Protein AF-A0AB94IJQ3-F1 (afdb_monomer_lite)

Structure (mmCIF, N/CA/C/O backbone):
data_AF-A0AB94IJQ3-F1
#
_entry.id   AF-A0AB94IJQ3-F1
#
loop_
_atom_site.group_PDB
_atom_site.id
_atom_site.type_symbol
_atom_site.label_atom_id
_atom_site.label_alt_id
_atom_site.label_comp_id
_atom_site.label_asym_id
_atom_site.label_entity_id
_atom_site.label_seq_id
_atom_site.pdbx_PDB_ins_code
_atom_site.Cartn_x
_atom_site.Cartn_y
_atom_site.Cartn_z
_atom_site.occupancy
_atom_site.B_iso_or_equiv
_atom_site.auth_seq_id
_atom_site.auth_comp_id
_atom_site.auth_asym_id
_atom_site.auth_atom_id
_atom_site.pdbx_PDB_model_num
ATOM 1 N N . MET A 1 1 ? 31.891 2.730 -21.249 1.00 71.19 1 MET A N 1
ATOM 2 C CA . MET A 1 1 ? 31.062 2.833 -22.472 1.00 71.19 1 MET A CA 1
ATOM 3 C C . MET A 1 1 ? 30.099 1.654 -22.596 1.00 71.19 1 MET A C 1
ATOM 5 O O . MET A 1 1 ? 28.904 1.883 -22.680 1.00 71.19 1 MET A O 1
ATOM 9 N N . GLU A 1 2 ? 30.568 0.411 -22.482 1.00 73.94 2 GLU A N 1
ATOM 10 C CA . GLU A 1 2 ? 29.749 -0.810 -22.618 1.00 73.94 2 GLU A CA 1
ATOM 11 C C . GLU A 1 2 ? 28.555 -0.923 -21.643 1.00 73.94 2 GLU A C 1
ATOM 13 O O . GLU A 1 2 ? 27.433 -1.210 -22.053 1.00 73.94 2 GLU A O 1
ATOM 18 N N . LYS A 1 3 ? 28.743 -0.589 -20.358 1.00 85.38 3 LYS A N 1
ATOM 19 C CA . LYS A 1 3 ? 27.658 -0.611 -19.356 1.00 85.38 3 LYS A CA 1
ATOM 20 C C . LYS A 1 3 ? 26.509 0.355 -19.680 1.00 85.38 3 LYS A C 1
ATOM 22 O O . LYS A 1 3 ? 25.359 0.064 -19.357 1.00 85.38 3 LYS A O 1
ATOM 27 N N . ASN A 1 4 ? 26.804 1.482 -20.327 1.00 89.12 4 ASN A N 1
ATOM 28 C CA . ASN A 1 4 ? 25.782 2.470 -20.676 1.00 89.12 4 ASN A CA 1
ATOM 29 C C . ASN A 1 4 ? 24.855 1.924 -21.762 1.00 89.12 4 ASN A C 1
ATOM 31 O O . ASN A 1 4 ? 23.650 2.111 -21.667 1.00 89.12 4 ASN A O 1
ATOM 35 N N . LEU A 1 5 ? 25.393 1.164 -22.720 1.00 91.06 5 LEU A N 1
ATOM 36 C CA . LEU A 1 5 ? 24.600 0.536 -23.775 1.00 91.06 5 LEU A CA 1
ATOM 37 C C . LEU A 1 5 ? 23.548 -0.427 -23.198 1.00 91.06 5 LEU A C 1
ATOM 39 O O . LEU A 1 5 ? 22.403 -0.445 -23.641 1.00 91.06 5 LEU A O 1
ATOM 43 N N . ILE A 1 6 ? 23.914 -1.193 -22.165 1.00 91.31 6 ILE A N 1
ATOM 44 C CA . ILE A 1 6 ? 22.998 -2.121 -21.482 1.00 91.31 6 ILE A CA 1
ATOM 45 C C . ILE A 1 6 ? 21.897 -1.352 -20.739 1.00 91.31 6 ILE A C 1
ATOM 47 O O . ILE A 1 6 ? 20.724 -1.727 -20.792 1.00 91.31 6 ILE A O 1
ATOM 51 N N . ILE A 1 7 ? 22.262 -0.268 -20.052 1.00 93.81 7 ILE A N 1
ATOM 52 C CA . ILE A 1 7 ? 21.307 0.570 -19.321 1.00 93.81 7 ILE A CA 1
ATOM 53 C C . ILE A 1 7 ? 20.312 1.224 -20.285 1.00 93.81 7 ILE A C 1
ATOM 55 O O . ILE A 1 7 ? 19.111 1.151 -20.044 1.00 93.81 7 ILE A O 1
ATOM 59 N N . GLU A 1 8 ? 20.778 1.808 -21.387 1.00 94.06 8 GLU A N 1
ATOM 60 C CA . GLU A 1 8 ? 19.888 2.440 -22.366 1.00 94.06 8 GLU A CA 1
ATOM 61 C C . GLU A 1 8 ? 18.954 1.414 -23.018 1.00 94.06 8 GLU A C 1
ATOM 63 O O . GLU A 1 8 ? 17.736 1.584 -22.978 1.00 94.06 8 GLU A O 1
ATOM 68 N N . ARG A 1 9 ? 19.475 0.258 -23.448 1.00 94.25 9 ARG A N 1
ATOM 69 C CA . ARG A 1 9 ? 18.646 -0.804 -24.042 1.00 94.25 9 ARG A CA 1
ATOM 70 C C . ARG A 1 9 ? 17.571 -1.331 -23.084 1.00 94.25 9 ARG A C 1
ATOM 72 O O . ARG A 1 9 ? 16.451 -1.636 -23.489 1.00 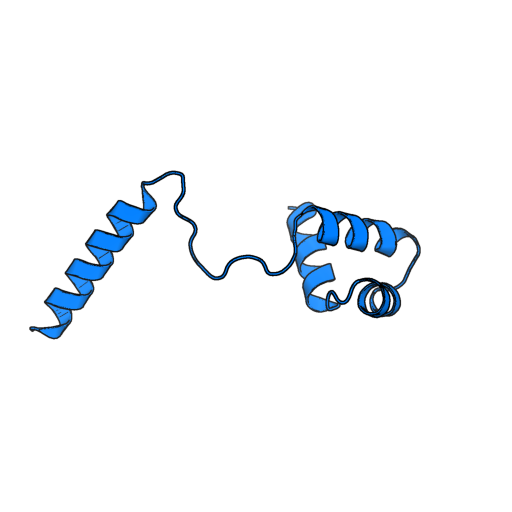94.25 9 ARG A O 1
ATOM 79 N N . THR A 1 10 ? 17.901 -1.480 -21.800 1.00 94.25 10 THR A N 1
ATOM 80 C CA . THR A 1 10 ? 16.936 -1.954 -20.790 1.00 94.25 10 THR A CA 1
ATOM 81 C C . THR A 1 10 ? 15.881 -0.906 -20.451 1.00 94.25 10 THR A C 1
ATOM 83 O O . THR A 1 10 ? 14.723 -1.268 -20.233 1.00 94.25 10 THR A O 1
ATOM 86 N N . LYS A 1 11 ? 16.239 0.384 -20.457 1.00 94.44 11 LYS A N 1
ATOM 87 C CA . LYS A 1 11 ? 15.276 1.484 -20.319 1.00 94.44 11 LYS A CA 1
ATOM 88 C C . LYS A 1 11 ? 14.315 1.534 -21.504 1.00 94.44 11 LYS A C 1
ATOM 90 O O . LYS A 1 11 ? 13.112 1.618 -21.280 1.00 94.44 11 LYS A O 1
ATOM 95 N N . GLU A 1 12 ? 14.823 1.424 -22.730 1.00 94.50 12 GLU A N 1
ATOM 96 C CA . GLU A 1 12 ? 14.011 1.403 -23.954 1.00 94.50 12 GLU A CA 1
ATOM 97 C C . GLU A 1 12 ? 13.025 0.229 -23.955 1.00 94.50 12 GLU A C 1
ATOM 99 O O . GLU A 1 12 ? 11.823 0.422 -24.138 1.00 94.50 12 GLU A O 1
ATOM 104 N N . GLY A 1 13 ? 13.499 -0.984 -23.646 1.00 95.12 13 GLY A N 1
ATOM 105 C CA . GLY A 1 13 ? 12.630 -2.159 -23.540 1.00 95.12 13 GLY A CA 1
ATOM 106 C C . GLY A 1 13 ? 11.548 -2.005 -22.465 1.00 95.12 13 GLY A C 1
ATOM 107 O O . GLY A 1 13 ? 10.398 -2.394 -22.673 1.00 95.12 13 GLY A O 1
ATOM 108 N N . LYS A 1 14 ? 11.884 -1.383 -21.328 1.00 94.06 14 LYS A N 1
ATOM 109 C CA . LYS A 1 14 ? 10.910 -1.068 -20.276 1.00 94.06 14 LYS A CA 1
ATOM 110 C C . LYS A 1 14 ? 9.891 -0.023 -20.736 1.00 94.06 14 LYS A C 1
ATOM 112 O O . LYS A 1 14 ? 8.712 -0.191 -20.447 1.00 94.06 14 LYS A O 1
ATOM 117 N N . ALA A 1 15 ? 10.317 1.013 -21.458 1.00 93.88 15 ALA A N 1
ATOM 118 C CA . ALA A 1 15 ? 9.426 2.046 -21.983 1.00 93.88 15 ALA A CA 1
ATOM 119 C C . ALA A 1 15 ? 8.398 1.468 -22.970 1.00 93.88 15 ALA A C 1
ATOM 121 O O . ALA A 1 15 ? 7.221 1.809 -22.890 1.00 93.88 15 ALA A O 1
ATOM 122 N N . LEU A 1 16 ? 8.812 0.531 -23.829 1.00 94.25 16 LEU A N 1
ATOM 123 C CA . LEU A 1 16 ? 7.894 -0.209 -24.703 1.00 94.25 16 LEU A CA 1
ATOM 124 C C . LEU A 1 16 ? 6.923 -1.087 -23.901 1.00 94.25 16 LEU A C 1
ATOM 126 O O . LEU A 1 16 ? 5.729 -1.114 -24.185 1.00 94.25 16 LEU A O 1
ATOM 130 N N . ALA A 1 17 ? 7.405 -1.778 -22.863 1.00 92.75 17 ALA A N 1
ATOM 131 C CA . ALA A 1 17 ? 6.542 -2.583 -22.000 1.00 92.75 17 ALA A CA 1
ATOM 132 C C . ALA A 1 17 ? 5.507 -1.727 -21.250 1.00 92.75 17 ALA A C 1
ATOM 134 O O . ALA A 1 17 ? 4.362 -2.150 -21.131 1.00 92.75 17 ALA A O 1
ATOM 135 N N . MET A 1 18 ? 5.876 -0.517 -20.811 1.00 91.94 18 MET A N 1
ATOM 136 C CA . MET A 1 18 ? 4.976 0.433 -20.143 1.00 91.94 18 MET A CA 1
ATOM 137 C C . MET A 1 18 ? 3.787 0.875 -21.006 1.00 91.94 18 MET A C 1
ATOM 139 O O . MET A 1 18 ? 2.784 1.311 -20.450 1.00 91.94 18 MET A O 1
ATOM 143 N N . GLN A 1 19 ? 3.878 0.769 -22.336 1.00 93.00 19 GLN A N 1
ATOM 144 C CA . GLN A 1 19 ? 2.775 1.103 -23.247 1.00 93.00 19 GLN A CA 1
ATOM 145 C C . GLN A 1 19 ? 1.687 0.022 -23.294 1.00 93.00 19 GLN A C 1
ATOM 147 O O . GLN A 1 19 ? 0.592 0.282 -23.788 1.00 93.00 19 GLN A O 1
ATOM 152 N N . ARG A 1 20 ? 1.964 -1.192 -22.806 1.00 94.06 20 ARG A N 1
ATOM 153 C CA . ARG A 1 20 ? 0.992 -2.290 -22.813 1.00 94.06 20 ARG A CA 1
ATOM 154 C C . ARG A 1 20 ? 0.001 -2.126 -21.659 1.00 94.06 20 ARG A C 1
ATOM 156 O O . ARG A 1 20 ? 0.396 -1.822 -20.536 1.00 94.06 20 ARG A O 1
ATOM 163 N N . GLU A 1 21 ? -1.279 -2.383 -21.914 1.00 89.50 21 GLU A N 1
ATOM 164 C CA . GLU A 1 21 ? -2.352 -2.214 -20.918 1.00 89.50 21 GLU A CA 1
ATOM 165 C C . GLU A 1 21 ? -2.237 -3.169 -19.715 1.00 89.50 21 GLU A C 1
ATOM 167 O O . GLU A 1 21 ? -2.723 -2.880 -18.620 1.00 89.50 21 GLU A O 1
ATOM 172 N N . ASP A 1 22 ? -1.581 -4.315 -19.899 1.00 89.62 22 ASP A N 1
ATOM 173 C CA . ASP A 1 22 ? -1.348 -5.323 -18.867 1.00 89.62 22 ASP A CA 1
ATOM 174 C C . ASP A 1 22 ? -0.118 -5.028 -17.995 1.00 89.62 22 ASP A C 1
ATOM 176 O O . ASP A 1 22 ? 0.081 -5.676 -16.959 1.00 89.62 22 ASP A O 1
ATOM 180 N N . PHE A 1 23 ? 0.694 -4.034 -18.367 1.00 92.75 23 PHE A N 1
ATOM 181 C CA . PHE A 1 23 ? 1.905 -3.702 -17.638 1.00 92.75 23 PHE A CA 1
ATOM 182 C C . PHE A 1 23 ? 1.591 -3.129 -16.256 1.00 92.75 23 PHE A C 1
ATOM 184 O O . PHE A 1 23 ? 0.830 -2.177 -16.079 1.00 92.75 23 PHE A O 1
ATOM 191 N N . ARG A 1 24 ? 2.226 -3.708 -15.236 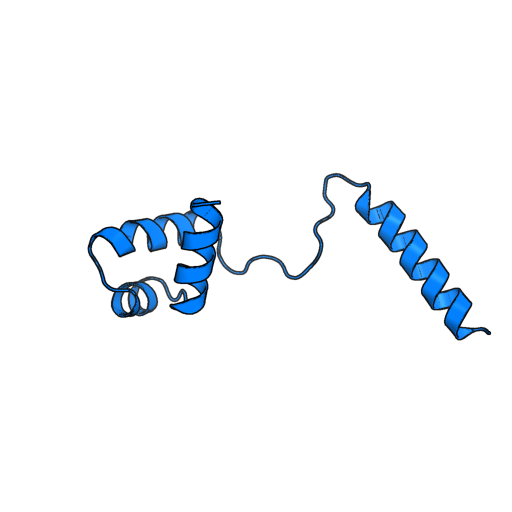1.00 89.75 24 ARG A N 1
ATOM 192 C CA . ARG A 1 24 ? 2.139 -3.241 -13.852 1.00 89.75 24 ARG A CA 1
ATOM 193 C C . ARG A 1 24 ? 3.534 -3.094 -13.290 1.00 89.75 24 ARG A C 1
ATOM 195 O O . ARG A 1 24 ? 4.287 -4.062 -13.219 1.00 89.75 24 ARG A O 1
ATOM 202 N N . GLU A 1 25 ? 3.852 -1.886 -12.849 1.00 89.94 25 GLU A N 1
ATOM 203 C CA . GLU A 1 25 ? 5.135 -1.606 -12.226 1.00 89.94 25 GLU A CA 1
ATOM 204 C C . GLU A 1 25 ? 5.116 -1.869 -10.715 1.00 89.94 25 GLU A C 1
ATOM 206 O O . GLU A 1 25 ? 4.122 -1.643 -10.018 1.00 89.94 25 GLU A O 1
ATOM 211 N N . GLY A 1 26 ? 6.259 -2.318 -10.198 1.00 91.44 26 GLY A N 1
ATOM 212 C CA . GLY A 1 26 ? 6.472 -2.542 -8.776 1.00 91.44 26 GLY A CA 1
ATOM 213 C C . GLY A 1 26 ? 5.940 -3.884 -8.279 1.00 91.44 26 GLY A C 1
ATOM 214 O O . GLY A 1 26 ? 5.558 -4.777 -9.031 1.00 91.44 26 GLY A O 1
ATOM 215 N N . ARG A 1 27 ? 5.965 -4.054 -6.955 1.00 91.81 27 ARG A N 1
ATOM 216 C CA . ARG A 1 27 ? 5.595 -5.322 -6.324 1.00 91.81 27 ARG A CA 1
ATOM 217 C C . ARG A 1 27 ? 4.071 -5.523 -6.358 1.00 91.81 27 ARG A C 1
ATOM 219 O O . ARG A 1 27 ? 3.350 -4.662 -5.839 1.00 91.81 27 ARG A O 1
ATOM 226 N N . PRO A 1 28 ? 3.570 -6.678 -6.839 1.00 91.94 28 PRO A N 1
ATOM 227 C CA . PRO A 1 28 ? 2.155 -7.016 -6.747 1.00 91.94 28 PRO A CA 1
ATOM 228 C C . PRO A 1 28 ? 1.632 -6.917 -5.311 1.00 91.94 28 PRO A C 1
ATOM 230 O O . PRO A 1 28 ? 2.321 -7.237 -4.335 1.00 91.94 28 PRO A O 1
ATOM 233 N N . ARG A 1 29 ? 0.385 -6.463 -5.161 1.00 91.25 29 ARG A N 1
ATOM 234 C CA . ARG A 1 29 ? -0.249 -6.347 -3.844 1.00 91.25 29 ARG A CA 1
ATOM 235 C C . ARG A 1 29 ? -0.472 -7.748 -3.263 1.00 91.25 29 ARG A C 1
ATOM 237 O O . ARG A 1 29 ? -1.153 -8.555 -3.876 1.00 91.25 29 ARG A O 1
ATOM 244 N N . LYS A 1 30 ? 0.039 -7.988 -2.048 1.00 92.12 30 LYS A N 1
ATOM 245 C CA . LYS A 1 30 ? -0.108 -9.271 -1.330 1.00 92.12 30 LYS A CA 1
ATOM 246 C C . LYS A 1 30 ? -1.569 -9.653 -1.046 1.00 92.12 30 LYS A C 1
ATOM 248 O O . LYS A 1 30 ? -1.913 -10.820 -1.127 1.00 92.12 30 LYS A O 1
ATOM 253 N N . HIS A 1 31 ? -2.403 -8.675 -0.690 1.00 92.62 31 HIS A N 1
ATOM 254 C CA . HIS A 1 31 ? -3.808 -8.894 -0.325 1.00 92.62 31 HIS A CA 1
ATOM 255 C C . HIS A 1 31 ? -4.744 -8.463 -1.447 1.00 92.62 31 HIS A C 1
ATOM 257 O O . HIS A 1 31 ? -4.545 -7.383 -2.028 1.00 92.62 31 HIS A O 1
ATOM 263 N N . THR A 1 32 ? -5.783 -9.265 -1.683 1.00 92.88 32 THR A N 1
ATOM 264 C CA . THR A 1 32 ? -6.816 -8.987 -2.685 1.00 92.88 32 THR A CA 1
ATOM 265 C C . THR A 1 32 ? -7.627 -7.745 -2.307 1.00 92.88 32 THR A C 1
ATOM 267 O O . THR A 1 32 ? -7.603 -7.266 -1.167 1.00 92.88 32 THR A O 1
ATOM 270 N N . LYS A 1 33 ? -8.348 -7.180 -3.284 1.00 91.19 33 LYS A N 1
ATOM 271 C CA . LYS A 1 33 ? -9.220 -6.020 -3.042 1.00 91.19 33 LYS A CA 1
ATOM 272 C C . LYS A 1 33 ? -10.309 -6.348 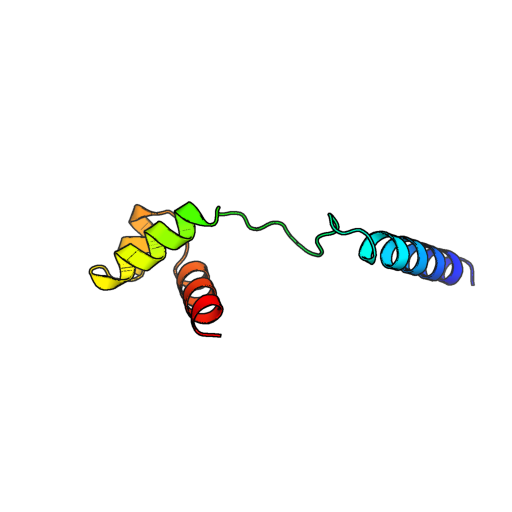-2.015 1.00 91.19 33 LYS A C 1
ATOM 274 O O . LYS A 1 33 ? -10.573 -5.529 -1.140 1.00 91.19 33 LYS A O 1
ATOM 279 N N . GLU A 1 34 ? -10.866 -7.553 -2.085 1.00 93.88 34 GLU A N 1
ATOM 280 C CA . GLU A 1 34 ? -11.934 -8.038 -1.206 1.00 93.88 34 GLU A CA 1
ATOM 281 C C . GLU A 1 34 ? -11.469 -8.198 0.240 1.00 93.88 34 GLU A C 1
ATOM 283 O O . GLU A 1 34 ? -12.103 -7.655 1.142 1.00 93.88 34 GLU A O 1
ATOM 288 N N . GLN A 1 35 ? -10.314 -8.839 0.464 1.00 93.62 35 GLN A N 1
ATOM 289 C CA . GLN A 1 35 ? -9.718 -8.980 1.799 1.00 93.62 35 GLN A CA 1
ATOM 290 C C . GLN A 1 35 ? -9.529 -7.619 2.471 1.00 93.62 35 GLN A C 1
ATOM 292 O O . GLN A 1 35 ? -9.853 -7.421 3.640 1.00 93.62 35 GLN A O 1
ATOM 297 N N . VAL A 1 36 ? -9.038 -6.647 1.706 1.00 93.44 36 VAL A N 1
ATOM 298 C CA . VAL A 1 36 ? -8.793 -5.296 2.213 1.00 93.44 36 VAL A CA 1
ATOM 299 C C . VAL A 1 36 ? -10.100 -4.555 2.450 1.00 93.44 36 VAL A C 1
ATOM 301 O O . VAL A 1 36 ? -10.226 -3.843 3.439 1.00 93.44 36 VAL A O 1
ATOM 304 N N . GLN A 1 37 ? -11.091 -4.719 1.577 1.00 93.88 37 GLN A N 1
ATOM 305 C CA . GLN A 1 37 ? -12.404 -4.119 1.773 1.00 93.88 37 GLN A CA 1
ATOM 306 C C . GLN A 1 37 ? -13.104 -4.687 3.010 1.00 93.88 37 GLN A C 1
ATOM 308 O O . GLN A 1 37 ? -13.705 -3.915 3.755 1.00 93.88 37 GLN A O 1
ATOM 313 N N . HIS A 1 38 ? -12.999 -5.994 3.245 1.00 95.25 38 HIS A N 1
ATOM 314 C CA . HIS A 1 38 ? -13.488 -6.642 4.454 1.00 95.25 38 HIS A CA 1
ATOM 315 C C . HIS A 1 38 ? -12.795 -6.078 5.701 1.00 95.25 38 HIS A C 1
ATOM 317 O O . HIS A 1 38 ? -13.465 -5.570 6.597 1.00 95.25 38 HIS A O 1
ATOM 323 N N . ALA A 1 39 ? -11.460 -6.030 5.710 1.00 94.75 39 ALA A N 1
ATOM 324 C CA . ALA A 1 39 ? -10.700 -5.482 6.832 1.00 94.75 39 ALA A CA 1
ATOM 325 C C . ALA A 1 39 ? -11.035 -4.006 7.121 1.00 94.75 39 ALA A C 1
ATOM 327 O O . ALA A 1 39 ? -11.197 -3.608 8.270 1.00 94.75 39 ALA A O 1
ATOM 328 N N . LEU A 1 40 ? -11.217 -3.183 6.082 1.00 93.94 40 LEU A N 1
ATOM 329 C CA . LEU A 1 40 ? -11.615 -1.781 6.246 1.00 93.94 40 LEU A CA 1
ATOM 330 C C . LEU A 1 40 ? -13.050 -1.618 6.770 1.00 93.94 40 LEU A C 1
ATOM 332 O O . LEU A 1 40 ? -13.330 -0.627 7.440 1.00 93.94 40 LEU A O 1
ATOM 336 N N . LYS A 1 41 ? -13.963 -2.554 6.473 1.00 95.00 41 LYS A N 1
ATOM 337 C CA . LYS A 1 41 ? -15.313 -2.557 7.060 1.00 95.00 41 LYS A CA 1
ATOM 338 C C . LYS A 1 41 ? -15.254 -2.859 8.559 1.00 95.00 41 LYS A C 1
ATOM 340 O O . LYS A 1 41 ? -15.943 -2.185 9.318 1.00 95.00 41 LYS A O 1
ATOM 345 N N . LEU A 1 42 ? -14.401 -3.799 8.978 1.00 94.94 42 LEU A N 1
ATOM 346 C CA . LEU A 1 42 ? -14.230 -4.161 10.390 1.00 94.94 42 LEU A CA 1
ATOM 347 C C . LEU A 1 42 ? -13.719 -2.997 11.251 1.00 94.94 42 LEU A C 1
ATOM 349 O O . LEU A 1 42 ? -14.120 -2.882 12.404 1.00 94.94 42 LEU A O 1
ATOM 353 N N . LEU A 1 43 ? -12.927 -2.081 10.679 1.00 94.12 43 LEU A N 1
ATOM 354 C CA . LEU A 1 43 ? -12.440 -0.875 11.372 1.00 94.12 43 LEU A CA 1
ATOM 355 C C . LEU A 1 43 ? -13.539 0.118 11.790 1.00 94.12 43 LEU A C 1
ATOM 357 O O . LEU A 1 43 ? -13.233 1.109 12.450 1.00 94.12 43 LEU A O 1
ATOM 361 N N . LYS A 1 44 ? -14.799 -0.084 11.380 1.00 92.81 44 LYS A N 1
ATOM 362 C CA . LYS A 1 44 ? -15.925 0.730 11.865 1.00 92.81 44 LYS A CA 1
ATOM 363 C C . LYS A 1 44 ? -16.320 0.387 13.301 1.00 92.81 44 LYS A C 1
ATOM 365 O O . LYS A 1 44 ? -16.861 1.245 13.984 1.00 92.81 44 LYS A O 1
A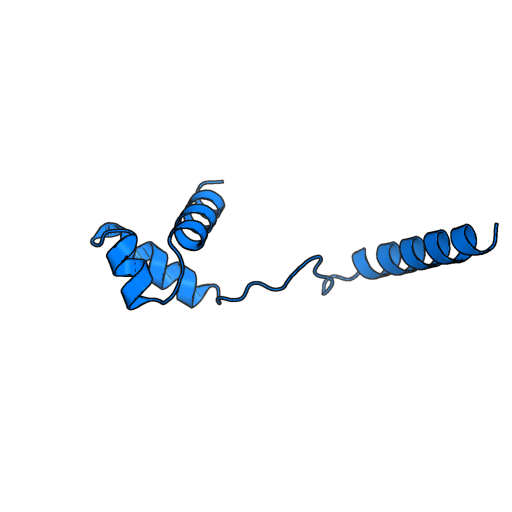TOM 370 N N . THR A 1 45 ? -16.080 -0.851 13.725 1.00 95.25 45 THR A N 1
ATOM 371 C CA . THR A 1 45 ? -16.513 -1.370 15.030 1.00 95.25 45 THR A CA 1
ATOM 372 C C . THR A 1 45 ? -15.355 -1.899 15.871 1.00 95.25 45 THR A C 1
ATOM 374 O O . THR A 1 45 ? -15.484 -1.957 17.085 1.00 95.25 45 THR A O 1
ATOM 377 N N . HIS A 1 46 ? -14.231 -2.260 15.246 1.00 95.19 46 HIS A N 1
ATOM 378 C CA . HIS A 1 46 ? -13.053 -2.823 15.906 1.00 95.19 46 HIS A CA 1
ATOM 379 C C . HIS A 1 46 ? -11.843 -1.894 15.784 1.00 95.19 46 HIS A C 1
ATOM 381 O O . HIS A 1 46 ? -11.701 -1.120 14.831 1.00 95.19 46 HIS A O 1
ATOM 387 N N . THR A 1 47 ? -10.924 -2.015 16.735 1.00 95.75 47 THR A N 1
ATOM 388 C CA . THR A 1 47 ? -9.641 -1.316 16.723 1.00 95.75 47 THR A CA 1
ATOM 389 C C . THR A 1 47 ? -8.693 -1.902 15.674 1.00 95.75 47 THR A C 1
ATOM 391 O O . THR A 1 47 ? -8.821 -3.039 15.225 1.00 95.75 47 THR A O 1
ATOM 394 N N . TYR A 1 48 ? -7.668 -1.136 15.291 1.00 95.19 48 TYR A N 1
ATOM 395 C CA . TYR A 1 48 ? -6.669 -1.609 14.325 1.00 95.19 48 TYR A CA 1
ATOM 396 C C . TYR A 1 48 ? -5.929 -2.875 14.766 1.00 95.19 48 TYR A C 1
ATOM 398 O O . TYR A 1 48 ? -5.524 -3.644 13.900 1.00 95.19 48 TYR A O 1
ATOM 406 N N . LYS A 1 49 ? -5.727 -3.069 16.075 1.00 96.00 49 LYS A N 1
ATOM 407 C CA . LYS A 1 49 ? -5.020 -4.240 16.603 1.00 96.00 49 LYS A CA 1
ATOM 408 C C . LYS A 1 49 ? -5.877 -5.498 16.454 1.00 96.00 49 LYS A C 1
ATOM 410 O O . LYS A 1 49 ? -5.404 -6.491 15.921 1.00 96.00 49 LYS A O 1
ATOM 415 N N . GLU A 1 50 ? -7.153 -5.405 16.813 1.00 95.69 50 GLU A N 1
ATOM 416 C CA . GLU A 1 50 ? -8.111 -6.505 16.656 1.00 95.69 50 GLU A CA 1
ATOM 417 C C . GLU A 1 50 ? -8.293 -6.878 15.180 1.00 95.69 50 GLU A C 1
ATOM 419 O O . GLU A 1 50 ? -8.264 -8.049 14.819 1.00 95.69 50 GLU A O 1
ATOM 424 N N . VAL A 1 51 ? -8.404 -5.892 14.282 1.00 96.00 51 VAL A N 1
ATOM 425 C CA . VAL A 1 51 ? -8.519 -6.169 12.839 1.00 96.00 51 VAL A CA 1
ATOM 426 C C . VAL A 1 51 ? -7.246 -6.807 12.275 1.00 96.00 51 VAL A C 1
ATOM 428 O O . VAL A 1 51 ? -7.336 -7.648 11.379 1.00 96.00 51 VAL A O 1
ATOM 431 N N . GLU A 1 52 ? -6.069 -6.434 12.774 1.00 96.38 52 GLU A N 1
ATOM 432 C CA . GLU A 1 52 ? -4.801 -7.065 12.394 1.00 96.38 52 GLU A CA 1
ATOM 433 C C . GLU A 1 52 ? -4.752 -8.536 12.819 1.00 96.38 52 GLU A C 1
ATOM 435 O O . GLU A 1 52 ? -4.390 -9.380 12.001 1.00 96.38 52 GLU A O 1
ATOM 440 N N . GLU A 1 53 ? -5.195 -8.854 14.036 1.00 95.38 53 GLU A N 1
ATOM 441 C CA . GLU A 1 53 ? -5.285 -10.230 14.539 1.00 95.38 53 GLU A CA 1
ATOM 442 C C . GLU A 1 53 ? -6.313 -11.065 13.752 1.00 95.38 53 GLU A C 1
ATOM 444 O O . GLU A 1 53 ? -6.022 -12.195 13.369 1.00 95.38 53 GLU A O 1
ATOM 449 N N . ILE A 1 54 ? -7.477 -10.493 13.419 1.00 93.88 54 ILE A N 1
ATOM 450 C CA . ILE A 1 54 ? -8.548 -11.188 12.680 1.00 93.88 54 ILE A CA 1
ATOM 451 C C . ILE A 1 54 ? -8.171 -11.430 11.212 1.00 93.88 54 ILE A C 1
ATOM 453 O O . ILE A 1 54 ? -8.469 -12.480 10.645 1.00 93.88 54 ILE A O 1
ATOM 457 N N . THR A 1 55 ? -7.575 -10.435 10.551 1.00 93.50 55 THR A N 1
ATOM 458 C CA . THR A 1 55 ? -7.374 -10.464 9.089 1.00 93.50 55 THR A CA 1
ATOM 459 C C . THR A 1 55 ? -5.952 -10.816 8.666 1.00 93.50 55 THR A C 1
ATOM 461 O O . THR A 1 55 ? -5.708 -11.051 7.481 1.00 93.50 55 THR A O 1
ATOM 464 N N . GLY A 1 56 ? -4.996 -10.804 9.599 1.00 93.75 56 GLY A N 1
ATOM 465 C CA . GLY A 1 56 ? -3.567 -10.941 9.315 1.00 93.75 56 GLY A CA 1
ATOM 466 C C . GLY A 1 56 ? -2.982 -9.772 8.511 1.00 93.75 56 GLY A C 1
ATOM 467 O O . GLY A 1 56 ? -1.861 -9.863 8.000 1.00 93.75 56 GLY A O 1
ATOM 468 N N . ILE A 1 57 ? -3.736 -8.679 8.340 1.00 95.12 57 ILE A N 1
ATOM 469 C CA . ILE A 1 57 ? -3.286 -7.478 7.638 1.00 95.12 57 ILE A CA 1
ATOM 470 C C . ILE A 1 57 ? -2.735 -6.495 8.660 1.00 95.12 57 ILE A C 1
ATOM 472 O O . ILE A 1 57 ? -3.458 -5.999 9.517 1.00 95.12 57 ILE A O 1
ATOM 476 N N . THR A 1 58 ? -1.464 -6.137 8.500 1.00 95.75 58 THR A N 1
ATOM 477 C CA . THR A 1 58 ? -0.793 -5.271 9.471 1.00 95.75 58 THR A CA 1
ATOM 478 C C . THR A 1 58 ? -1.440 -3.897 9.594 1.00 95.75 58 THR A C 1
ATOM 480 O O . THR A 1 58 ? -1.869 -3.313 8.588 1.00 95.75 58 THR A O 1
ATOM 483 N N . LYS A 1 59 ? -1.413 -3.305 10.797 1.00 94.88 59 LYS A N 1
ATOM 484 C CA . LYS A 1 59 ? -1.912 -1.944 11.058 1.00 94.88 59 LYS A CA 1
ATOM 485 C C . LYS A 1 59 ? -1.443 -0.925 10.019 1.00 94.88 59 LYS A C 1
ATOM 487 O O . LYS A 1 59 ? -2.238 -0.134 9.511 1.00 94.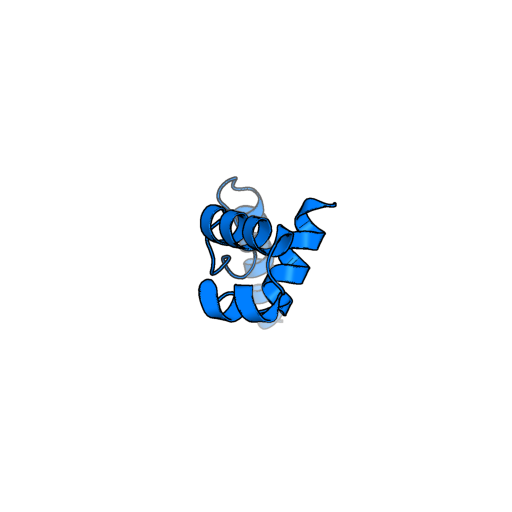88 59 LYS A O 1
ATOM 492 N N . ARG A 1 60 ? -0.161 -0.960 9.635 1.00 95.19 60 ARG A N 1
ATOM 493 C CA . ARG A 1 60 ? 0.400 -0.039 8.626 1.00 95.19 60 ARG A CA 1
ATOM 494 C C . ARG A 1 60 ? -0.222 -0.243 7.244 1.00 95.19 60 ARG A C 1
ATOM 496 O O . ARG A 1 60 ? -0.458 0.727 6.523 1.00 95.19 60 ARG A O 1
ATOM 503 N N . THR A 1 61 ? -0.518 -1.490 6.883 1.00 94.44 61 THR A N 1
ATOM 504 C CA . THR A 1 61 ? -1.212 -1.813 5.634 1.00 94.44 61 THR A CA 1
ATOM 505 C C . THR A 1 61 ? -2.656 -1.319 5.671 1.00 94.44 61 THR A C 1
ATOM 507 O O . THR A 1 61 ? -3.090 -0.708 4.697 1.00 94.44 61 THR A O 1
ATOM 510 N N . LEU A 1 62 ? -3.371 -1.493 6.785 1.00 94.81 62 LEU A N 1
ATOM 511 C CA . LEU A 1 62 ? -4.737 -0.985 6.959 1.00 94.81 62 LEU A CA 1
ATOM 512 C C . LEU A 1 62 ? -4.806 0.541 6.814 1.00 94.81 62 LEU A C 1
ATOM 514 O O . LEU A 1 62 ? -5.602 1.044 6.022 1.00 94.81 62 LEU A O 1
ATOM 518 N N . ILE A 1 63 ? -3.924 1.273 7.502 1.00 94.75 63 ILE A N 1
ATOM 519 C CA . ILE A 1 63 ? -3.859 2.743 7.432 1.00 94.75 63 ILE A CA 1
ATOM 520 C C . ILE A 1 63 ? -3.573 3.207 6.000 1.00 94.75 63 ILE A C 1
ATOM 522 O O . ILE A 1 63 ? -4.292 4.050 5.466 1.00 94.75 63 ILE A O 1
ATOM 526 N N . ARG A 1 64 ? -2.568 2.617 5.336 1.00 93.50 64 ARG A N 1
ATOM 527 C CA . ARG A 1 64 ? -2.241 2.955 3.944 1.00 93.50 64 ARG A CA 1
ATOM 528 C C . ARG A 1 64 ? -3.442 2.756 3.018 1.00 93.50 64 ARG A C 1
ATOM 530 O O . ARG A 1 64 ? -3.750 3.634 2.221 1.00 93.50 64 ARG A O 1
ATOM 537 N N . ARG A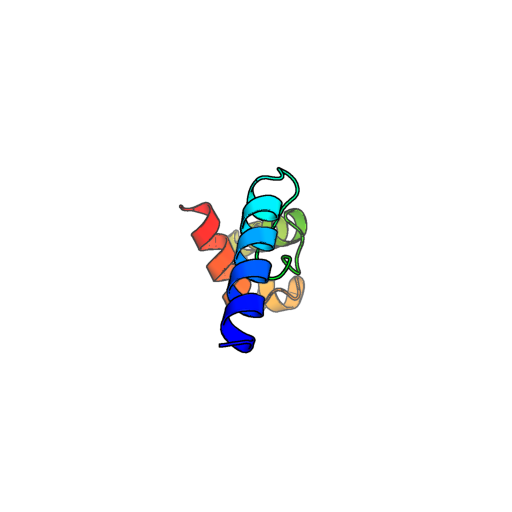 1 65 ? -4.132 1.616 3.130 1.00 93.44 65 ARG A N 1
ATOM 538 C CA . ARG A 1 65 ? -5.297 1.298 2.287 1.00 93.44 65 ARG A CA 1
ATOM 539 C C . ARG A 1 65 ? -6.511 2.170 2.598 1.00 93.44 65 ARG A C 1
ATOM 541 O O . ARG A 1 65 ? -7.285 2.441 1.688 1.00 93.44 65 ARG A O 1
ATOM 548 N N . LYS A 1 66 ? -6.671 2.620 3.846 1.00 91.94 66 LYS A N 1
ATOM 549 C CA . LYS A 1 66 ? -7.695 3.600 4.226 1.00 91.94 66 LYS A CA 1
ATOM 550 C C . LYS A 1 66 ? -7.432 4.947 3.547 1.00 91.94 66 LYS A C 1
ATOM 552 O O . LYS A 1 66 ? -8.341 5.487 2.932 1.00 91.94 66 LYS A O 1
ATOM 557 N N . ASN A 1 67 ? -6.192 5.435 3.580 1.00 92.19 67 ASN A N 1
ATOM 558 C CA . ASN A 1 67 ? -5.820 6.710 2.958 1.00 92.19 67 ASN A CA 1
ATOM 559 C C . ASN A 1 67 ? -5.919 6.669 1.423 1.00 92.19 67 ASN A C 1
ATOM 561 O O . ASN A 1 67 ? -6.357 7.641 0.823 1.00 92.19 67 ASN A O 1
ATOM 565 N N . GLU A 1 68 ? -5.585 5.536 0.791 1.00 88.88 68 GLU A N 1
ATOM 566 C CA . GLU A 1 68 ? -5.778 5.322 -0.656 1.00 88.88 68 GLU A CA 1
ATOM 567 C C . GLU A 1 68 ? -7.250 5.419 -1.100 1.00 88.88 68 GLU A C 1
ATOM 569 O O . GLU A 1 68 ? -7.486 5.637 -2.279 1.00 88.88 68 GLU A O 1
ATOM 574 N N . LYS A 1 69 ? -8.230 5.225 -0.201 1.00 81.19 69 LYS A N 1
ATOM 575 C CA . LYS A 1 69 ? -9.667 5.338 -0.521 1.00 81.19 69 LYS A CA 1
ATOM 576 C C . LYS A 1 69 ? -10.247 6.743 -0.353 1.00 81.19 69 LYS A C 1
ATOM 578 O O . LYS A 1 69 ? -11.335 6.991 -0.854 1.00 81.19 69 LYS A O 1
ATOM 583 N N . VAL A 1 70 ? -9.601 7.588 0.449 1.00 77.56 70 VAL A N 1
ATOM 584 C CA . VAL A 1 70 ? -10.058 8.967 0.714 1.00 77.56 70 VAL A CA 1
ATOM 585 C C . VAL A 1 70 ? -9.566 9.921 -0.377 1.00 77.56 70 VAL A C 1
ATOM 587 O O . VAL A 1 70 ? -10.139 10.989 -0.560 1.00 77.56 70 VAL A O 1
ATOM 590 N N . LYS A 1 71 ? -8.498 9.528 -1.073 1.00 57.44 71 LYS A N 1
ATOM 591 C CA . LYS A 1 71 ? -7.908 10.243 -2.199 1.00 57.44 71 LYS A CA 1
ATOM 592 C C . LYS A 1 71 ? -8.633 9.900 -3.494 1.00 57.44 71 LYS A C 1
ATOM 594 O O . LYS A 1 71 ? -8.744 10.819 -4.328 1.00 57.44 71 LYS A O 1
#

Foldseek 3Di:
DVVVVVVVVVVVVVVVLVPDPPDDDDDDDPDDPVLLVVLLVVVVPDDLVVSCVVSVQHSVNNVVVVVVVVD

Secondary structure (DSSP, 8-state):
-HHHHHHHHHHHHHHHHHTSTT---SPPPSS-HHHHHHHHHHTTTS-HHHHHHHH---HHHHHHHHHHHH-

Radius of gyration: 18.99 Å; chains: 1; bounding box: 48×21×41 Å

Sequence (71 aa):
MEKNLIIERTKEGKALAMQREDFREGRPRKHTKEQVQHALKLLKTHTYKEVEEITGITKRTLIRRKNEKVK

Organism: NCBI:txid1131730

pLDDT: mean 91.86, std 6.14, range [57.44, 96.38]

InterPro domains:
  IPR006119 Resolvase, N-terminal catalytic domain [PS51736] (1-21)
  IPR009057 Homedomain-like superfamily [SSF46689] (26-65)
  IPR040652 Cry35Ab1 , HTH C-terminal domain [PF18010] (38-66)